Protein AF-A0A536WVL5-F1 (afdb_monomer_lite)

Secondary structure (DSSP, 8-state):
-HHHHHHHHHHHHHHHHTS---HHHHHHHS--SS-HHHHTTSPPPEEETTTTEEEEE-TTS-EEEEEE--TTT-EEEESSTTPPPSS----PPP--TTTTTSBTTTSSB---PPPPTTS-HHHHHHHHHHTT-STTS---EEEEEETTEEEEEEE-TT--TT-----

Foldseek 3Di:
DQVQQLQLQQQLLQCCVQQVDDSVCCLCPNDCRPHNVCSVQKARWDQDPVLSKIWIAGPVGQIWMWHQLDNVVGIDTDNDRPPDDPDHRDDDDDPLVPACPPEPPSHDDADPDDDDPVDDPVVVVVVQVVCCPPVPNPDQKDWDDDPRHTPDIDGDVSHDPPRDDRD

Sequence (167 aa):
MSHHAAALARVVCAAVFISGLDADFVVANAGAIPPFDVRKDLGRPVVHAAKKTVDVATPKGVVRSAQFVGARQGCVVAAESGAPLHFAPKEPTTSLTTTASSPWPAGEVLPQESLPAQIDAAKLKQAVDTAFEPAGAMTSAFVVTWRGKIIAERYAPGITPQTPLES

Radius of gyration: 19.62 Å; chains: 1; bounding box: 44×34×51 Å

pLDDT: mean 88.44, std 9.18, range [53.84, 97.69]

Structure (mmCIF, N/CA/C/O backbone):
data_AF-A0A536WVL5-F1
#
_entry.id   AF-A0A536WVL5-F1
#
loop_
_atom_site.group_PDB
_atom_site.id
_atom_site.type_symbol
_atom_site.label_atom_id
_atom_site.label_alt_id
_atom_site.label_comp_id
_atom_site.label_asym_id
_atom_site.label_entity_id
_atom_site.label_seq_id
_atom_site.pdbx_PDB_ins_code
_atom_site.Cartn_x
_atom_site.Cartn_y
_atom_site.Cartn_z
_atom_site.occupancy
_atom_site.B_iso_or_equiv
_atom_site.auth_seq_id
_atom_site.auth_comp_id
_atom_site.auth_asym_id
_atom_site.auth_atom_id
_atom_site.pdbx_PDB_model_num
ATOM 1 N N . MET A 1 1 ? -8.924 -11.116 19.237 1.00 86.12 1 MET A N 1
ATOM 2 C CA . MET A 1 1 ? -9.842 -10.175 18.545 1.00 86.12 1 MET A CA 1
ATOM 3 C C . MET A 1 1 ? -9.467 -8.711 18.715 1.00 86.12 1 MET A C 1
ATOM 5 O O . MET A 1 1 ? -9.167 -8.089 17.713 1.00 86.12 1 MET A O 1
ATOM 9 N N . SER A 1 2 ? -9.419 -8.147 19.929 1.00 90.69 2 SER A N 1
ATOM 10 C CA . SER A 1 2 ? -9.073 -6.721 20.110 1.00 90.69 2 SER A CA 1
ATOM 11 C C . SER A 1 2 ? -7.728 -6.322 19.478 1.00 90.69 2 SER A C 1
ATOM 13 O O . SER A 1 2 ? -7.654 -5.327 18.773 1.00 90.69 2 SER A O 1
ATOM 15 N N . HIS A 1 3 ? -6.665 -7.101 19.687 1.00 92.00 3 HIS A N 1
ATOM 16 C CA . HIS A 1 3 ? -5.361 -6.823 19.069 1.00 92.00 3 HIS A CA 1
ATOM 17 C C . HIS A 1 3 ? -5.376 -6.997 17.538 1.00 92.00 3 HIS A C 1
ATOM 19 O O . HIS A 1 3 ? -4.683 -6.267 16.845 1.00 92.00 3 HIS A O 1
ATOM 25 N N . HIS A 1 4 ? -6.198 -7.907 16.998 1.00 94.69 4 HIS A N 1
ATOM 26 C CA . HIS A 1 4 ? -6.367 -8.062 15.549 1.00 94.69 4 HIS A CA 1
ATOM 27 C C . HIS A 1 4 ? -7.104 -6.870 14.933 1.00 94.69 4 HIS A C 1
ATOM 29 O O . HIS A 1 4 ? -6.692 -6.398 13.882 1.00 94.69 4 HIS A O 1
ATOM 35 N N . ALA A 1 5 ? -8.128 -6.338 15.610 1.00 95.31 5 ALA A N 1
ATOM 36 C CA . ALA A 1 5 ? -8.795 -5.104 15.196 1.00 95.31 5 ALA A CA 1
ATOM 37 C C . ALA A 1 5 ? -7.820 -3.918 15.179 1.00 95.31 5 ALA A C 1
ATOM 39 O O . ALA A 1 5 ? -7.756 -3.192 14.195 1.00 95.31 5 ALA A O 1
ATOM 40 N N . ALA A 1 6 ? -7.004 -3.770 16.228 1.00 94.75 6 ALA A N 1
ATOM 41 C CA . ALA A 1 6 ? -5.972 -2.736 16.287 1.00 94.75 6 ALA A CA 1
ATOM 42 C C . ALA A 1 6 ? -4.927 -2.882 15.168 1.00 94.75 6 ALA A C 1
ATOM 44 O O . ALA A 1 6 ? -4.563 -1.896 14.529 1.00 94.75 6 ALA A O 1
ATOM 45 N N . ALA A 1 7 ? -4.472 -4.109 14.901 1.00 94.38 7 ALA A N 1
ATOM 46 C CA . ALA A 1 7 ? -3.526 -4.370 13.824 1.00 94.38 7 ALA A CA 1
ATOM 47 C C . ALA A 1 7 ? -4.125 -4.058 12.445 1.00 94.38 7 ALA A C 1
ATOM 49 O O . ALA A 1 7 ? -3.485 -3.371 11.653 1.00 94.38 7 ALA A O 1
ATOM 50 N N . LEU A 1 8 ? -5.370 -4.481 12.190 1.00 95.75 8 LEU A N 1
ATOM 51 C CA . LEU A 1 8 ? -6.047 -4.218 10.920 1.00 95.75 8 LEU A CA 1
ATOM 52 C C . LEU A 1 8 ? -6.273 -2.717 10.718 1.00 95.75 8 LEU A C 1
ATOM 54 O O . LEU A 1 8 ? -5.988 -2.202 9.641 1.00 95.75 8 LEU A O 1
ATOM 58 N N . ALA A 1 9 ? -6.715 -2.004 11.760 1.00 96.12 9 ALA A N 1
ATOM 59 C CA . ALA A 1 9 ? -6.874 -0.552 11.724 1.00 96.12 9 ALA A CA 1
ATOM 60 C C . ALA A 1 9 ? -5.560 0.137 11.339 1.00 96.12 9 ALA A C 1
ATOM 62 O O . ALA A 1 9 ? -5.545 1.029 10.494 1.00 96.12 9 ALA A O 1
ATOM 63 N N . ARG A 1 10 ? -4.438 -0.311 11.915 1.00 95.00 10 ARG A N 1
ATOM 64 C CA . ARG A 1 10 ? -3.116 0.250 11.634 1.00 95.00 10 ARG A CA 1
ATOM 65 C C . ARG A 1 10 ? -2.644 -0.044 10.212 1.00 95.00 10 ARG A C 1
ATOM 67 O O . ARG A 1 10 ? -2.138 0.874 9.573 1.00 95.00 10 ARG A O 1
ATOM 74 N N . VAL A 1 11 ? -2.808 -1.275 9.720 1.00 95.06 11 VAL A N 1
ATOM 75 C CA . VAL A 1 11 ? -2.443 -1.650 8.339 1.00 95.06 11 VAL A CA 1
ATOM 76 C C . VAL A 1 11 ? -3.244 -0.833 7.330 1.00 95.06 11 VAL A C 1
ATOM 78 O O . VAL A 1 11 ? -2.661 -0.210 6.450 1.00 95.06 11 VAL A O 1
ATOM 81 N N . VAL A 1 12 ? -4.562 -0.746 7.510 1.00 95.94 12 VAL A N 1
ATOM 82 C CA . VAL A 1 12 ? -5.431 0.033 6.618 1.00 95.94 12 VAL A CA 1
ATOM 83 C C . VAL A 1 12 ? -5.113 1.524 6.696 1.00 95.94 12 VAL A C 1
ATOM 85 O O . VAL A 1 12 ? -5.040 2.184 5.667 1.00 95.94 12 VAL A O 1
ATOM 88 N N . CYS A 1 13 ? -4.852 2.061 7.890 1.00 96.19 13 CYS A N 1
ATOM 89 C CA . CYS A 1 13 ? -4.425 3.450 8.049 1.00 96.19 13 CYS A CA 1
ATOM 90 C C . CYS A 1 13 ? -3.145 3.745 7.259 1.00 96.19 13 CYS A C 1
ATOM 92 O O . CYS A 1 13 ? -3.098 4.733 6.527 1.00 96.19 13 CYS A O 1
ATOM 94 N N . ALA A 1 14 ? -2.120 2.897 7.393 1.00 94.69 14 ALA A N 1
ATOM 95 C CA . ALA A 1 14 ? -0.850 3.085 6.703 1.00 94.69 14 ALA A CA 1
ATOM 96 C C . ALA A 1 14 ? -1.043 3.017 5.183 1.00 94.69 14 ALA A C 1
ATOM 98 O O . ALA A 1 14 ? -0.657 3.941 4.473 1.00 94.69 14 ALA A O 1
ATOM 99 N N . ALA A 1 15 ? -1.732 1.988 4.699 1.00 93.81 15 ALA A N 1
ATOM 100 C CA . ALA A 1 15 ? -1.971 1.803 3.277 1.00 93.81 15 ALA A CA 1
ATOM 101 C C . ALA A 1 15 ? -2.760 2.961 2.643 1.00 93.81 15 ALA A C 1
ATOM 103 O O . ALA A 1 15 ? -2.415 3.436 1.565 1.00 93.81 15 ALA A O 1
ATOM 104 N N . VAL A 1 16 ? -3.792 3.462 3.327 1.00 95.06 16 VAL A N 1
ATOM 105 C CA . VAL A 1 16 ? -4.631 4.550 2.809 1.00 95.06 16 VAL A CA 1
ATOM 106 C C . VAL A 1 16 ? -3.904 5.893 2.869 1.00 95.06 16 VAL A C 1
ATOM 108 O O . VAL A 1 16 ? -3.879 6.627 1.885 1.00 95.06 16 VAL A O 1
ATOM 111 N N . PHE A 1 17 ? -3.320 6.249 4.018 1.00 94.69 17 PHE A N 1
ATOM 112 C CA . PHE A 1 17 ? -2.804 7.605 4.235 1.00 94.69 17 PHE A CA 1
ATOM 113 C C . PHE A 1 17 ? -1.331 7.794 3.856 1.00 94.69 17 PHE A C 1
ATOM 115 O O . PHE A 1 17 ? -0.912 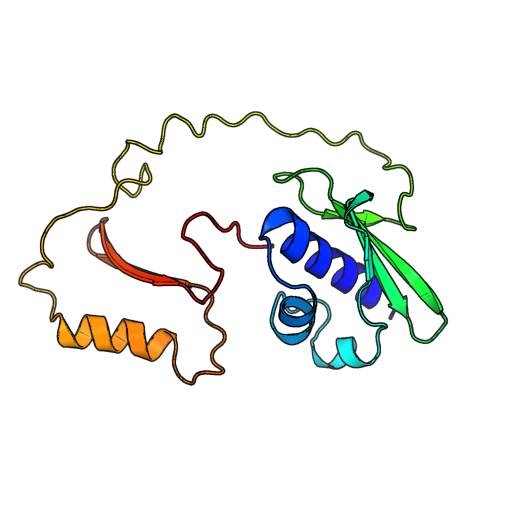8.937 3.676 1.00 94.69 17 PHE A O 1
ATOM 122 N N . ILE A 1 18 ? -0.550 6.715 3.745 1.00 92.31 18 ILE A N 1
ATOM 123 C CA . ILE A 1 18 ? 0.849 6.759 3.290 1.00 92.31 18 ILE A CA 1
ATOM 124 C C . ILE A 1 18 ? 0.925 6.342 1.820 1.00 92.31 18 ILE A C 1
ATOM 126 O O . ILE A 1 18 ? 1.485 7.072 1.006 1.00 92.31 18 ILE A O 1
ATOM 130 N N . SER A 1 19 ? 0.351 5.186 1.487 1.00 91.44 19 SER A N 1
ATOM 131 C CA . SER A 1 19 ? 0.510 4.557 0.169 1.00 91.44 19 SER A CA 1
ATOM 132 C C . SER A 1 19 ? -0.586 4.936 -0.829 1.00 91.44 19 SER A C 1
ATOM 134 O O . SER A 1 19 ? -0.440 4.678 -2.020 1.00 91.44 19 SER A O 1
ATOM 136 N N . GLY A 1 20 ? -1.672 5.570 -0.374 1.00 91.94 20 GLY A N 1
ATOM 137 C CA . GLY A 1 20 ? -2.790 5.976 -1.231 1.00 91.94 20 GLY A CA 1
ATOM 138 C C . GLY A 1 20 ? -3.628 4.807 -1.759 1.00 91.94 20 GLY A C 1
ATOM 139 O O . GLY A 1 20 ? -4.321 4.963 -2.762 1.00 91.94 20 GLY A O 1
ATOM 140 N N . LEU A 1 21 ? -3.553 3.639 -1.115 1.00 91.69 21 LEU A N 1
ATOM 141 C CA . LEU A 1 21 ? -4.267 2.435 -1.530 1.00 91.69 21 LEU A CA 1
ATOM 142 C C . LEU A 1 21 ? -5.725 2.448 -1.068 1.00 91.69 21 LEU A C 1
ATOM 144 O O . LEU A 1 21 ? -6.080 3.051 -0.054 1.00 91.69 21 LEU A O 1
ATOM 148 N N . ASP A 1 22 ? -6.567 1.720 -1.798 1.00 91.75 22 ASP A N 1
ATOM 149 C CA . ASP A 1 22 ? -7.955 1.494 -1.413 1.00 91.75 22 ASP A CA 1
ATOM 150 C C . ASP A 1 22 ? -8.061 0.587 -0.172 1.00 91.75 22 ASP A C 1
ATOM 152 O O . ASP A 1 22 ? -7.358 -0.417 -0.041 1.00 91.75 22 ASP A O 1
ATOM 156 N N . ALA A 1 23 ? -8.970 0.925 0.743 1.00 94.12 23 ALA A N 1
ATOM 157 C CA . ALA A 1 23 ? -9.111 0.212 2.008 1.00 94.12 23 ALA A CA 1
ATOM 158 C C . ALA A 1 23 ? -9.604 -1.234 1.827 1.00 94.12 23 ALA A C 1
ATOM 160 O O . ALA A 1 23 ? -9.122 -2.126 2.527 1.00 94.12 23 ALA A O 1
ATOM 161 N N . ASP A 1 24 ? -10.526 -1.491 0.894 1.00 92.19 24 ASP A N 1
ATOM 162 C CA . ASP A 1 24 ? -11.040 -2.844 0.654 1.00 92.19 24 ASP A CA 1
ATOM 163 C C . ASP A 1 24 ? -9.977 -3.717 -0.011 1.00 92.19 24 ASP A C 1
ATOM 165 O O . ASP A 1 24 ? -9.791 -4.873 0.381 1.00 92.19 24 ASP A O 1
ATOM 169 N N . PHE A 1 25 ? -9.227 -3.145 -0.958 1.00 88.75 25 PHE A N 1
ATOM 170 C CA . PHE A 1 25 ? -8.062 -3.801 -1.544 1.00 88.75 25 PHE A CA 1
ATOM 171 C C . PHE A 1 25 ? -7.065 -4.231 -0.461 1.00 88.75 25 PHE A C 1
ATOM 173 O O . PHE A 1 25 ? -6.602 -5.372 -0.460 1.00 88.75 25 PHE A O 1
ATOM 180 N N . VAL A 1 26 ? -6.774 -3.351 0.496 1.00 90.69 26 VAL A N 1
ATOM 181 C CA . VAL A 1 26 ? -5.825 -3.624 1.582 1.00 90.69 26 VAL A CA 1
ATOM 182 C C . VAL A 1 26 ? -6.334 -4.720 2.510 1.00 90.69 26 VAL A C 1
ATOM 184 O O . VAL A 1 26 ? -5.590 -5.637 2.853 1.00 90.69 26 VAL A O 1
ATOM 187 N N . VAL A 1 27 ? -7.615 -4.679 2.882 1.00 93.00 27 VAL A N 1
ATOM 188 C CA . VAL A 1 27 ? -8.231 -5.713 3.725 1.00 93.00 27 VAL A CA 1
ATOM 189 C C . VAL A 1 27 ? -8.152 -7.087 3.068 1.00 93.00 27 VAL A C 1
ATOM 191 O O . VAL A 1 27 ? -7.865 -8.062 3.763 1.00 93.00 27 VAL A O 1
ATOM 194 N N . ALA A 1 28 ? -8.368 -7.172 1.759 1.00 89.56 28 ALA A N 1
ATOM 195 C CA . ALA A 1 28 ? -8.340 -8.439 1.043 1.00 89.56 28 ALA A CA 1
ATOM 196 C C . ALA A 1 28 ? -6.916 -8.950 0.774 1.00 89.56 28 ALA A C 1
ATOM 198 O O . ALA A 1 28 ? -6.711 -10.161 0.784 1.00 89.56 28 ALA A O 1
ATOM 199 N N . ASN A 1 29 ? -5.943 -8.054 0.557 1.00 85.19 29 ASN A N 1
ATOM 200 C CA . ASN A 1 29 ? -4.704 -8.437 -0.133 1.00 85.19 29 ASN A CA 1
ATOM 201 C C . ASN A 1 29 ? -3.407 -7.982 0.538 1.00 85.19 29 ASN A C 1
ATOM 203 O O . ASN A 1 29 ? -2.366 -8.590 0.299 1.00 85.19 29 ASN A O 1
ATOM 207 N N . ALA A 1 30 ? -3.436 -6.933 1.362 1.00 81.31 30 ALA A N 1
ATOM 208 C CA . ALA A 1 30 ? -2.216 -6.277 1.823 1.00 81.31 30 ALA A CA 1
ATOM 209 C C . ALA A 1 30 ? -1.956 -6.474 3.324 1.00 81.31 30 ALA A C 1
ATOM 211 O O . ALA A 1 30 ? -2.884 -6.650 4.124 1.00 81.31 30 ALA A O 1
ATOM 212 N N . GLY A 1 31 ? -0.657 -6.481 3.659 1.00 75.25 31 GLY A N 1
ATOM 213 C CA . GLY A 1 31 ? -0.059 -6.627 4.990 1.00 75.25 31 GLY A CA 1
ATOM 214 C C . GLY A 1 31 ? -0.684 -7.729 5.835 1.00 75.25 31 GLY A C 1
ATOM 215 O O . GLY A 1 31 ? -1.679 -7.456 6.477 1.00 75.25 31 GLY A O 1
ATOM 216 N N . ALA A 1 32 ? -0.112 -8.939 5.902 1.00 78.69 32 ALA A N 1
ATOM 217 C CA . ALA A 1 32 ? -0.693 -10.156 6.513 1.00 78.69 32 ALA A CA 1
ATOM 218 C C . ALA A 1 32 ? -0.946 -10.129 8.050 1.00 78.69 32 ALA A C 1
ATOM 220 O O . ALA A 1 32 ? -0.953 -11.169 8.710 1.00 78.69 32 ALA A O 1
ATOM 221 N N . ILE A 1 33 ? -1.160 -8.950 8.640 1.00 83.25 33 ILE A N 1
ATOM 222 C CA . ILE A 1 33 ? -1.428 -8.724 10.058 1.00 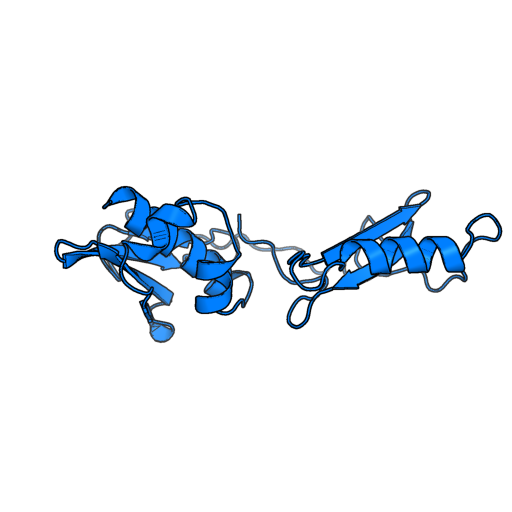83.25 33 ILE A CA 1
ATOM 223 C C . ILE A 1 33 ? -2.715 -7.880 10.204 1.00 83.25 33 ILE A C 1
ATOM 225 O O . ILE A 1 33 ? -2.742 -6.724 9.798 1.00 83.25 33 ILE A O 1
ATOM 229 N N . PRO A 1 34 ? -3.786 -8.406 10.820 1.00 90.44 34 PRO A N 1
ATOM 230 C CA . PRO A 1 34 ? -3.933 -9.787 11.253 1.00 90.44 34 PRO A CA 1
ATOM 231 C C . PRO A 1 34 ? -4.004 -10.750 10.049 1.00 90.44 34 PRO A C 1
ATOM 233 O O . PRO A 1 34 ? -4.255 -10.299 8.921 1.00 90.44 34 PRO A O 1
ATOM 236 N N . PRO A 1 35 ? -3.816 -12.062 10.292 1.00 92.38 35 PRO A N 1
ATOM 237 C CA . PRO A 1 35 ? -4.021 -13.099 9.285 1.00 92.38 35 PRO A CA 1
ATOM 238 C C . PRO A 1 35 ? -5.358 -12.939 8.549 1.00 92.38 35 PRO A C 1
ATOM 240 O O . PRO A 1 35 ? -6.356 -12.519 9.143 1.00 92.38 35 PRO A O 1
ATOM 243 N N . PHE A 1 36 ? -5.376 -13.228 7.246 1.00 90.56 36 PHE A N 1
ATOM 244 C CA . PHE A 1 36 ? -6.539 -12.977 6.384 1.00 90.56 36 PHE A CA 1
ATOM 245 C C . PHE A 1 36 ? -7.795 -13.738 6.830 1.00 90.56 36 PHE A C 1
ATOM 247 O O . PHE A 1 36 ? -8.895 -13.188 6.799 1.00 90.56 36 PHE A O 1
ATOM 254 N N . ASP A 1 37 ? -7.630 -14.964 7.319 1.00 91.75 37 ASP A N 1
ATOM 255 C CA . ASP A 1 37 ? -8.700 -15.807 7.857 1.00 91.75 37 ASP A CA 1
ATOM 256 C C . ASP A 1 37 ? -9.367 -15.207 9.103 1.00 91.75 37 ASP A C 1
ATOM 258 O O . ASP A 1 37 ? -10.548 -15.445 9.336 1.00 91.75 37 ASP A O 1
ATOM 262 N N . VAL A 1 38 ? -8.655 -14.373 9.862 1.00 92.75 38 VAL A N 1
ATOM 263 C CA . VAL A 1 38 ? -9.197 -13.670 11.034 1.00 92.75 38 VAL A CA 1
ATOM 264 C C . VAL A 1 38 ? -9.951 -12.392 10.645 1.00 92.75 38 VAL A C 1
ATOM 266 O O . VAL A 1 38 ? -10.842 -11.956 11.376 1.00 92.75 38 VAL A O 1
ATOM 269 N N . ARG A 1 39 ? -9.636 -11.769 9.500 1.00 93.00 39 ARG A N 1
ATOM 270 C CA . ARG A 1 39 ? -10.238 -10.479 9.095 1.00 93.00 39 ARG A CA 1
ATOM 271 C C . ARG A 1 39 ? -11.741 -10.563 8.883 1.00 93.00 39 ARG A C 1
ATOM 273 O O . ARG A 1 39 ? -12.439 -9.610 9.207 1.00 93.00 39 ARG A O 1
ATOM 280 N N . LYS A 1 40 ? -12.236 -11.703 8.392 1.00 91.88 40 LYS A N 1
ATOM 281 C CA . LYS A 1 40 ? -13.674 -11.946 8.179 1.00 91.88 40 LYS A CA 1
ATOM 282 C C . LYS A 1 40 ? -14.496 -11.852 9.471 1.00 91.88 40 LYS A C 1
ATOM 284 O O . LYS A 1 40 ? -15.691 -11.592 9.417 1.00 91.88 40 LYS A O 1
ATOM 289 N N . ASP A 1 41 ? -13.850 -12.068 10.619 1.00 94.44 41 ASP A N 1
ATOM 290 C CA . ASP A 1 41 ? -14.474 -12.011 11.941 1.00 94.44 41 ASP A CA 1
ATOM 291 C C . ASP A 1 41 ? -14.351 -10.610 12.570 1.00 94.44 41 ASP A C 1
ATOM 293 O O . ASP A 1 41 ? -14.679 -10.419 13.739 1.00 94.44 41 ASP A O 1
ATOM 297 N N . LEU A 1 42 ? -13.837 -9.620 11.839 1.00 95.62 42 LEU A N 1
ATOM 298 C CA . LEU A 1 42 ? -13.758 -8.224 12.261 1.00 95.62 42 LEU A CA 1
ATOM 299 C C . LEU A 1 42 ? -14.754 -7.376 11.470 1.00 95.62 42 LEU A C 1
ATOM 301 O O . LEU A 1 42 ? -15.181 -7.728 10.373 1.00 95.62 42 LEU A O 1
ATOM 305 N N . GLY A 1 43 ? -15.123 -6.228 12.034 1.00 95.81 43 GLY A N 1
ATOM 306 C CA . GLY A 1 43 ? -15.898 -5.231 11.313 1.00 95.81 43 GLY A CA 1
ATOM 307 C C . GLY A 1 43 ? -15.108 -4.677 10.129 1.00 95.81 43 GLY A C 1
ATOM 308 O O . GLY A 1 43 ? -13.884 -4.538 10.195 1.00 95.81 43 GLY A O 1
ATOM 309 N N . ARG A 1 44 ? -15.823 -4.315 9.062 1.00 96.19 44 ARG A N 1
ATOM 310 C CA . ARG A 1 44 ? -15.242 -3.590 7.929 1.00 96.19 44 ARG A CA 1
ATOM 311 C C . ARG A 1 44 ? -14.575 -2.300 8.438 1.00 96.19 44 ARG A C 1
ATOM 313 O O . ARG A 1 44 ? -15.230 -1.561 9.177 1.00 96.19 44 ARG A O 1
ATOM 320 N N . PRO A 1 45 ? -13.313 -2.020 8.068 1.00 96.69 45 PRO A N 1
ATOM 321 C CA . PRO A 1 45 ? -12.645 -0.796 8.484 1.00 96.69 45 PRO A CA 1
ATOM 322 C C . PRO A 1 45 ? -13.403 0.456 8.041 1.00 96.69 45 PRO A C 1
ATOM 324 O O . PRO A 1 45 ? -13.866 0.548 6.903 1.00 96.69 45 PRO A O 1
ATOM 327 N N . VAL A 1 46 ? -13.499 1.432 8.938 1.00 97.56 46 VAL A N 1
ATOM 328 C CA . VAL A 1 46 ? -14.113 2.736 8.679 1.00 97.56 46 VAL A CA 1
ATOM 329 C C . VAL A 1 46 ? -13.008 3.777 8.598 1.00 97.56 46 VAL A C 1
ATOM 331 O O . VAL A 1 46 ? -12.329 4.050 9.585 1.00 97.56 46 VAL A O 1
ATOM 334 N N . VAL A 1 47 ? -12.813 4.353 7.413 1.00 97.69 47 VAL A N 1
ATOM 335 C CA . VAL A 1 47 ? -11.790 5.376 7.168 1.00 97.69 47 VAL A CA 1
ATOM 336 C C . VAL A 1 47 ? -12.379 6.765 7.404 1.00 97.69 47 VAL A C 1
ATOM 338 O O . VAL A 1 47 ? -13.291 7.203 6.704 1.00 97.69 47 VAL A O 1
ATOM 341 N N . HIS A 1 48 ? -11.817 7.501 8.357 1.00 96.50 48 HIS A N 1
ATOM 342 C CA . HIS A 1 48 ? -12.191 8.878 8.658 1.00 96.50 48 HIS A CA 1
ATOM 343 C C . HIS A 1 48 ? -11.182 9.851 8.045 1.00 96.50 48 HIS A C 1
ATOM 345 O O . HIS A 1 48 ? -10.277 10.332 8.726 1.00 96.50 48 HIS A O 1
ATOM 351 N N . ALA A 1 49 ? -11.352 10.183 6.762 1.00 94.56 49 ALA A N 1
ATOM 352 C CA . ALA A 1 49 ? -10.401 11.014 6.014 1.00 94.56 49 ALA A CA 1
ATOM 353 C C . ALA A 1 49 ? -10.089 12.365 6.690 1.00 94.56 49 ALA A C 1
ATOM 355 O O . ALA A 1 49 ? -8.926 12.743 6.804 1.00 94.56 49 ALA A O 1
ATOM 356 N N . ALA A 1 50 ? -11.107 13.061 7.212 1.00 93.44 50 ALA A N 1
ATOM 357 C CA . ALA A 1 50 ? -10.929 14.357 7.875 1.00 93.44 50 ALA A CA 1
ATOM 358 C C . ALA A 1 50 ? -10.107 14.270 9.175 1.00 93.44 50 ALA A C 1
ATOM 360 O O . ALA A 1 50 ? -9.329 15.170 9.478 1.00 93.44 50 ALA A O 1
ATOM 361 N N . LYS A 1 51 ? -10.264 13.180 9.937 1.00 92.06 51 LYS A N 1
ATOM 362 C CA . LYS A 1 51 ? -9.528 12.939 11.193 1.00 92.06 51 LYS A CA 1
ATOM 363 C C . LYS A 1 51 ? -8.208 12.198 10.967 1.00 92.06 51 LYS A C 1
ATOM 365 O O . LYS A 1 51 ? -7.409 12.083 11.890 1.00 92.06 51 LYS A O 1
ATOM 370 N N . LYS A 1 52 ? -8.006 11.683 9.752 1.00 94.69 52 LYS A N 1
ATOM 371 C CA . LYS A 1 52 ? -6.949 10.744 9.374 1.00 94.69 52 LYS A CA 1
ATOM 372 C C . LYS A 1 52 ? -6.843 9.557 10.340 1.00 94.69 52 LYS A C 1
ATOM 374 O O . LYS A 1 52 ? -5.758 9.203 10.801 1.00 94.69 52 LYS A O 1
ATOM 379 N N . THR A 1 53 ? -7.991 8.964 10.666 1.00 96.56 53 THR A N 1
ATOM 380 C CA . THR A 1 53 ? -8.089 7.765 11.510 1.00 96.56 53 THR A CA 1
ATOM 381 C C . THR A 1 53 ? -8.768 6.616 10.775 1.00 96.56 53 THR A C 1
ATOM 383 O O . THR A 1 53 ? -9.488 6.828 9.797 1.00 96.56 53 THR A O 1
ATOM 386 N N . VAL A 1 54 ? -8.530 5.393 11.242 1.00 97.50 54 VAL A N 1
ATOM 387 C CA . VAL A 1 54 ? -9.237 4.187 10.799 1.00 97.50 54 VAL A CA 1
ATOM 388 C C . VAL A 1 54 ? -9.730 3.424 12.011 1.00 97.50 54 VAL A C 1
ATOM 390 O O . VAL A 1 54 ? -8.937 3.152 12.910 1.00 97.50 54 VAL A O 1
ATOM 393 N N . ASP A 1 55 ? -10.998 3.031 11.986 1.00 97.62 55 ASP A N 1
ATOM 394 C CA . ASP A 1 55 ? -11.649 2.272 13.048 1.00 97.62 55 ASP A CA 1
ATOM 395 C C . ASP A 1 55 ? -12.004 0.860 12.588 1.00 97.62 55 ASP A C 1
ATOM 397 O O . ASP A 1 55 ? -12.484 0.651 11.476 1.00 97.62 55 ASP A O 1
ATOM 401 N N . VAL A 1 56 ? -11.797 -0.121 13.464 1.00 97.19 56 VAL A N 1
ATOM 402 C CA . VAL A 1 56 ? -12.169 -1.521 13.244 1.00 97.19 56 VAL A CA 1
ATOM 403 C C . VAL A 1 56 ? -12.876 -2.050 14.485 1.00 97.19 56 VAL A C 1
ATOM 405 O O . VAL A 1 56 ? -12.330 -2.040 15.591 1.00 97.19 56 VAL A O 1
ATOM 408 N N . ALA A 1 57 ? -14.099 -2.544 14.301 1.00 96.44 57 ALA A N 1
ATOM 409 C CA . ALA A 1 57 ? -14.882 -3.155 15.367 1.00 96.44 57 ALA A CA 1
ATOM 410 C C . ALA A 1 57 ? -14.543 -4.644 15.543 1.00 96.44 57 ALA A C 1
ATOM 412 O O . ALA A 1 57 ? -14.269 -5.371 14.590 1.00 96.44 57 ALA A O 1
ATOM 413 N N . THR A 1 58 ? -14.600 -5.124 16.780 1.00 95.19 58 THR A N 1
ATOM 414 C CA . THR A 1 58 ? -14.630 -6.559 17.100 1.00 95.19 58 THR A CA 1
ATOM 415 C C . THR A 1 58 ? -16.074 -7.083 17.087 1.00 95.19 58 THR A C 1
ATOM 417 O O . THR A 1 58 ? -16.998 -6.285 17.245 1.00 95.19 58 THR A O 1
ATOM 420 N N . PRO A 1 59 ? -16.305 -8.412 17.041 1.00 94.44 59 PRO A N 1
ATOM 421 C CA . PRO A 1 59 ? -17.654 -8.990 17.148 1.00 94.44 59 PRO A CA 1
ATOM 422 C C . PRO A 1 59 ? -18.426 -8.587 18.408 1.00 94.44 59 PRO A C 1
ATOM 424 O O . PRO A 1 59 ? -19.649 -8.614 18.429 1.00 94.44 59 PRO A O 1
ATOM 427 N N . LYS A 1 60 ? -17.707 -8.220 19.476 1.00 93.31 60 LYS A N 1
ATOM 428 C CA . LYS A 1 60 ? -18.289 -7.784 20.752 1.00 93.31 60 LYS A CA 1
ATOM 429 C C . LYS A 1 60 ? -18.551 -6.272 20.806 1.00 93.31 60 LYS A C 1
ATOM 431 O O . LYS A 1 60 ? -18.810 -5.749 21.881 1.00 93.31 60 LYS A O 1
ATOM 436 N N . GLY A 1 61 ? -18.407 -5.559 19.688 1.00 90.81 61 GLY A N 1
ATOM 437 C CA . GLY A 1 61 ? -18.648 -4.117 19.592 1.00 90.81 61 GLY A CA 1
ATOM 438 C C . GLY A 1 61 ? -17.504 -3.224 20.082 1.00 90.81 61 GLY A C 1
ATOM 439 O O . GLY A 1 61 ? -17.577 -2.013 19.915 1.00 90.81 61 GLY A O 1
ATOM 440 N N . VAL A 1 62 ? -16.419 -3.780 20.640 1.00 92.75 62 VAL A N 1
ATOM 441 C CA . VAL A 1 62 ? -15.227 -2.981 20.986 1.00 92.75 62 VAL A CA 1
ATOM 442 C C . VAL A 1 62 ? -14.582 -2.473 19.702 1.00 92.75 62 VAL A C 1
ATOM 444 O O . VAL A 1 62 ? -14.223 -3.292 18.854 1.00 92.75 62 VAL A O 1
ATOM 447 N N . VAL A 1 63 ? -14.404 -1.158 19.586 1.00 95.38 63 VAL A N 1
ATOM 448 C CA . VAL A 1 63 ? -13.727 -0.500 18.461 1.00 95.38 63 VAL A CA 1
ATOM 449 C C . VAL A 1 63 ? -12.262 -0.262 18.807 1.00 95.38 63 VAL A C 1
ATOM 451 O O . VAL A 1 63 ? -11.925 0.090 19.937 1.00 95.38 63 VAL A O 1
ATOM 454 N N . ARG A 1 64 ? -11.382 -0.490 17.834 1.00 95.75 64 ARG A N 1
ATOM 455 C CA . ARG A 1 64 ? -9.970 -0.112 17.893 1.00 95.75 64 ARG A CA 1
ATOM 456 C C . ARG A 1 64 ? -9.637 0.801 16.740 1.00 95.75 64 ARG A C 1
ATOM 458 O O . ARG A 1 64 ? -10.157 0.610 15.645 1.00 95.75 64 ARG A O 1
ATOM 465 N N . SER A 1 65 ? -8.734 1.731 17.004 1.00 96.44 65 SER A N 1
ATOM 466 C CA . SER A 1 65 ? -8.447 2.819 16.087 1.00 96.44 65 SER A CA 1
ATOM 467 C C . SER A 1 65 ? -6.964 2.887 15.766 1.00 96.44 65 SER A C 1
ATOM 469 O O . SER A 1 65 ? -6.114 2.503 16.571 1.00 96.44 65 SER A O 1
ATOM 471 N N . ALA A 1 66 ? -6.647 3.420 14.597 1.00 96.06 66 ALA A N 1
ATOM 472 C CA . ALA A 1 66 ? -5.315 3.885 14.255 1.00 96.06 66 ALA A CA 1
ATOM 473 C C . ALA A 1 66 ? -5.384 5.324 13.753 1.00 96.06 66 ALA A C 1
ATOM 475 O O . ALA A 1 66 ? -6.375 5.725 13.145 1.00 96.06 66 ALA A O 1
ATOM 476 N N . GLN A 1 67 ? -4.333 6.093 14.010 1.00 95.56 67 GLN A N 1
ATOM 477 C CA . GLN A 1 67 ? -4.220 7.492 13.624 1.00 95.56 67 GLN A CA 1
ATOM 478 C C . GLN A 1 67 ? -2.964 7.702 12.791 1.00 95.56 67 GLN A C 1
ATOM 480 O O . GLN A 1 67 ? -1.875 7.272 13.172 1.00 95.56 67 GLN A O 1
ATOM 485 N N . PHE A 1 68 ? -3.121 8.395 11.670 1.00 94.25 68 PHE A N 1
ATOM 486 C CA . PHE A 1 68 ? -2.012 8.853 10.853 1.00 94.25 68 PHE A CA 1
ATOM 487 C C . PHE A 1 68 ? -1.329 10.049 11.516 1.00 94.25 68 PHE A C 1
ATOM 489 O O . PHE A 1 68 ? -1.970 11.049 11.844 1.00 94.25 68 PHE A O 1
ATOM 496 N N . VAL A 1 69 ? -0.015 9.950 11.683 1.00 92.56 69 VAL A N 1
ATOM 497 C CA . VAL A 1 69 ? 0.817 10.924 12.404 1.00 92.56 69 VAL A CA 1
ATOM 498 C C . VAL A 1 69 ? 1.872 11.579 11.510 1.00 92.56 69 VAL A C 1
ATOM 500 O O . VAL A 1 69 ? 2.825 12.171 12.000 1.00 92.56 69 VAL A O 1
ATOM 503 N N . GLY A 1 70 ? 1.692 11.502 10.191 1.00 89.75 70 GLY A N 1
ATOM 504 C CA . GLY A 1 70 ? 2.594 12.078 9.191 1.00 89.75 70 GLY A CA 1
ATOM 505 C C . GLY A 1 70 ? 3.170 11.007 8.275 1.00 89.75 70 GLY A C 1
ATOM 506 O O . GLY A 1 70 ? 3.279 9.845 8.661 1.00 89.75 70 GLY A O 1
ATOM 507 N N . ALA A 1 71 ? 3.565 11.384 7.059 1.00 83.25 71 ALA A N 1
ATOM 508 C CA . ALA A 1 71 ? 3.909 10.409 6.019 1.00 83.25 71 ALA A CA 1
ATOM 509 C C . ALA A 1 71 ? 5.127 9.546 6.397 1.00 83.25 71 ALA A C 1
ATOM 511 O O . ALA A 1 71 ? 5.254 8.412 5.950 1.00 83.25 71 ALA A O 1
ATOM 512 N N . ARG A 1 72 ? 6.009 10.068 7.261 1.00 83.50 72 ARG A N 1
ATOM 513 C CA . ARG A 1 72 ? 7.231 9.377 7.712 1.00 83.50 72 ARG A CA 1
ATOM 514 C C . ARG A 1 72 ? 7.103 8.635 9.029 1.00 83.50 72 ARG A C 1
ATOM 516 O O . ARG A 1 72 ? 7.828 7.677 9.257 1.00 83.50 72 ARG A O 1
ATOM 523 N N . GLN A 1 73 ? 6.241 9.117 9.917 1.00 87.69 73 GLN A N 1
ATOM 524 C CA . GLN A 1 73 ? 5.977 8.445 11.191 1.00 87.69 73 GLN A CA 1
ATOM 525 C C . GLN A 1 73 ? 4.851 7.412 11.058 1.00 87.69 73 GLN A C 1
ATOM 527 O O . GLN A 1 73 ? 4.719 6.523 11.894 1.00 87.69 73 GLN A O 1
ATOM 532 N N . GLY A 1 74 ? 4.078 7.502 9.977 1.00 91.50 74 GLY A N 1
ATOM 533 C CA . GLY A 1 74 ? 3.092 6.527 9.557 1.00 91.50 74 GLY A CA 1
ATOM 534 C C . GLY A 1 74 ? 1.827 6.562 10.400 1.00 91.50 74 GLY A C 1
ATOM 535 O O . GLY A 1 74 ? 1.276 7.629 10.673 1.00 91.50 74 GLY A O 1
ATOM 536 N N . CYS A 1 75 ? 1.350 5.380 10.786 1.00 93.56 75 CYS A N 1
ATOM 537 C CA . CYS A 1 75 ? 0.151 5.216 11.598 1.00 93.56 75 CYS A CA 1
ATOM 538 C C . CYS A 1 75 ? 0.449 4.520 12.923 1.00 93.56 75 CYS A C 1
ATOM 540 O O . CYS A 1 75 ? 1.117 3.482 12.960 1.00 93.56 75 CYS A O 1
ATOM 542 N N . VAL A 1 76 ? -0.124 5.060 13.997 1.00 93.44 76 VAL A N 1
ATOM 543 C CA . VAL A 1 76 ? -0.041 4.508 15.352 1.00 93.44 76 VAL A CA 1
ATOM 544 C C . VAL A 1 76 ? -1.398 3.988 15.798 1.00 93.44 76 VAL A C 1
ATOM 546 O O . VAL A 1 76 ? -2.432 4.565 15.468 1.00 93.44 76 VAL A O 1
ATOM 549 N N . VAL A 1 77 ? -1.402 2.891 16.554 1.00 93.19 77 VAL A N 1
ATOM 550 C CA . VAL A 1 77 ? -2.621 2.406 17.210 1.00 93.19 77 VAL A CA 1
ATOM 551 C C . VAL A 1 77 ? -3.014 3.400 18.302 1.00 93.19 77 VAL A C 1
ATOM 553 O O . VAL A 1 77 ? -2.183 3.781 19.125 1.00 93.19 77 VAL A O 1
ATOM 556 N N . ALA A 1 78 ? -4.286 3.782 18.320 1.00 84.69 78 ALA A N 1
ATOM 557 C CA . ALA A 1 78 ? -4.890 4.628 19.336 1.00 84.69 78 ALA A CA 1
ATOM 558 C C . ALA A 1 78 ? -5.901 3.821 20.164 1.00 84.69 78 ALA A C 1
ATOM 560 O O . ALA A 1 78 ? -6.462 2.822 19.703 1.00 84.69 78 ALA A O 1
ATOM 561 N N . ALA A 1 79 ? -6.137 4.252 21.406 1.00 75.69 79 ALA A N 1
ATOM 562 C CA . ALA A 1 79 ? -7.138 3.623 22.267 1.00 75.69 79 ALA A CA 1
ATOM 563 C C . ALA A 1 79 ? -8.550 3.734 21.663 1.00 75.69 79 ALA A C 1
ATOM 565 O O . ALA A 1 79 ? -9.305 2.761 21.704 1.00 75.69 79 ALA A O 1
ATOM 566 N N . GLU A 1 80 ? -8.840 4.894 21.069 1.00 79.00 80 GLU A N 1
ATOM 567 C CA . GLU A 1 80 ? -10.086 5.285 20.407 1.00 79.00 80 GLU A CA 1
ATOM 568 C C . GLU A 1 80 ? -9.801 6.328 19.309 1.00 79.00 80 GLU A C 1
ATOM 570 O O . GLU A 1 80 ? -8.715 6.919 19.258 1.00 79.00 80 GLU A O 1
ATOM 575 N N . SER A 1 81 ? -10.763 6.562 18.412 1.00 79.44 81 SER A N 1
ATOM 576 C CA . SER A 1 81 ? -10.582 7.476 17.281 1.00 79.44 81 SER A CA 1
ATOM 577 C C . SER A 1 81 ? -10.413 8.916 17.751 1.00 79.44 81 SER A C 1
ATOM 579 O O . SER A 1 81 ? -11.358 9.539 18.233 1.00 79.44 81 SER A O 1
ATOM 581 N N . GLY A 1 82 ? -9.241 9.491 17.482 1.00 72.06 82 GLY A N 1
ATOM 582 C CA . GLY A 1 82 ? -8.928 10.870 17.853 1.00 72.06 82 GLY A CA 1
ATOM 583 C C . GLY A 1 82 ? -8.512 11.031 19.314 1.00 72.06 82 GLY A C 1
ATOM 584 O O . GLY A 1 82 ? -8.457 12.164 19.791 1.00 72.06 82 GLY A O 1
ATOM 585 N N . ALA A 1 83 ? -8.205 9.927 20.007 1.00 84.06 83 ALA A N 1
ATOM 586 C CA . ALA A 1 83 ? -7.549 9.979 21.306 1.00 84.06 83 ALA A CA 1
ATOM 587 C C . ALA A 1 83 ? -6.276 10.842 21.228 1.00 84.06 83 ALA A C 1
ATOM 589 O O . ALA A 1 83 ? -5.535 10.749 20.243 1.00 84.06 83 ALA A O 1
ATOM 590 N N . PRO A 1 84 ? -5.981 11.658 22.253 1.00 86.00 84 PRO A N 1
ATOM 591 C CA . PRO A 1 84 ? -4.736 12.404 22.288 1.00 86.00 84 PRO A CA 1
ATOM 592 C C . PRO A 1 84 ? -3.545 11.442 22.294 1.00 86.00 84 PRO A C 1
ATOM 594 O O . PRO A 1 84 ? -3.520 10.446 23.019 1.00 86.00 84 PRO A O 1
ATOM 597 N N . LEU A 1 85 ? -2.532 11.764 21.494 1.00 86.88 85 LEU A N 1
ATOM 598 C CA . LEU A 1 85 ? -1.278 11.026 21.486 1.00 86.88 85 LEU A CA 1
ATOM 599 C C . LEU A 1 85 ? -0.438 11.429 22.698 1.00 86.88 85 LEU A C 1
ATOM 601 O O . LEU A 1 85 ? -0.318 12.606 23.029 1.00 86.88 85 LEU A O 1
ATOM 605 N N . HIS A 1 86 ? 0.218 10.453 23.321 1.00 88.94 86 HIS A N 1
ATOM 606 C CA . HIS A 1 86 ? 1.167 10.693 24.417 1.00 88.94 86 HIS A CA 1
ATOM 607 C C . HIS A 1 86 ? 2.553 11.150 23.928 1.00 88.94 86 HIS A C 1
ATOM 609 O O . HIS A 1 86 ? 3.520 11.166 24.684 1.00 88.94 86 HIS A O 1
ATOM 615 N N . PHE A 1 87 ? 2.655 11.512 22.651 1.00 88.88 87 PHE A N 1
ATOM 616 C CA . PHE A 1 87 ? 3.829 12.096 22.027 1.00 88.88 87 PHE A CA 1
ATOM 617 C C . PHE A 1 87 ? 3.374 13.136 21.002 1.00 88.88 87 PHE A C 1
ATOM 619 O O . PHE A 1 87 ? 2.276 13.042 20.456 1.00 88.88 87 PHE A O 1
ATOM 626 N N . ALA A 1 88 ? 4.229 14.114 20.719 1.00 88.81 88 ALA A N 1
ATOM 627 C CA . ALA A 1 88 ? 4.009 15.047 19.623 1.00 88.81 88 ALA A CA 1
ATOM 628 C C . ALA A 1 88 ? 4.589 14.448 18.332 1.00 88.81 88 ALA A C 1
ATOM 630 O O . ALA A 1 88 ? 5.802 14.197 18.292 1.00 88.81 88 ALA A O 1
ATOM 631 N N . PRO A 1 89 ? 3.774 14.214 17.286 1.00 87.94 89 PRO A N 1
ATOM 632 C CA . PRO A 1 89 ? 4.294 13.846 15.981 1.00 87.94 89 PRO A CA 1
ATOM 633 C C . PRO A 1 89 ? 5.300 14.884 15.480 1.00 87.94 89 PRO A C 1
ATOM 635 O O . PRO A 1 89 ? 5.100 16.091 15.613 1.00 87.94 89 PRO A O 1
ATOM 638 N N . LYS A 1 90 ? 6.402 14.401 14.920 1.00 86.06 90 LYS A N 1
ATOM 639 C CA . LYS A 1 90 ? 7.443 15.199 14.286 1.00 86.06 90 LYS A CA 1
ATOM 640 C C . LYS A 1 90 ? 7.644 14.657 12.889 1.00 86.06 90 LYS A C 1
ATOM 642 O O . LYS A 1 90 ? 8.117 13.536 12.719 1.00 86.06 90 LYS A O 1
ATOM 647 N N . GLU A 1 91 ? 7.334 15.471 11.896 1.00 79.31 91 GLU A N 1
ATOM 648 C CA . GLU A 1 91 ? 7.663 15.144 10.521 1.00 79.31 91 GLU A CA 1
ATOM 649 C C . GLU A 1 91 ? 9.130 15.523 10.285 1.00 79.31 91 GLU A C 1
ATOM 651 O O . GLU A 1 91 ? 9.481 16.701 10.399 1.00 79.31 91 GLU A O 1
ATOM 656 N N . PRO A 1 92 ? 10.029 14.555 10.030 1.00 73.38 92 PRO A N 1
ATOM 657 C CA . 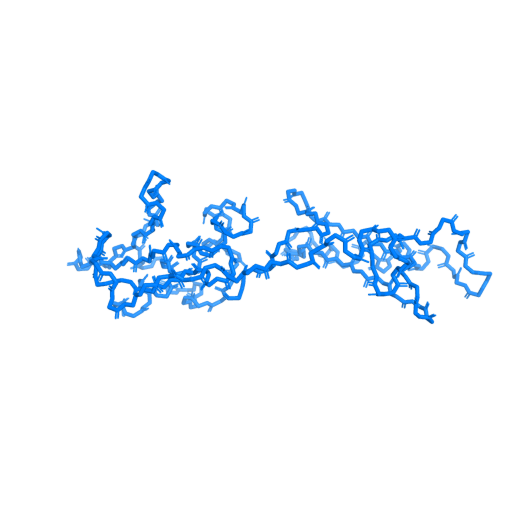PRO A 1 92 ? 11.409 14.888 9.721 1.00 73.38 92 PRO A CA 1
ATOM 658 C C . PRO A 1 92 ? 11.431 15.750 8.455 1.00 73.38 92 PRO A C 1
ATOM 660 O O . PRO A 1 92 ? 10.687 15.488 7.508 1.00 73.38 92 PRO A O 1
ATOM 663 N N . THR A 1 93 ? 12.299 16.752 8.379 1.00 66.69 93 THR A N 1
ATOM 664 C CA . THR A 1 93 ? 12.550 17.451 7.116 1.00 66.69 93 THR A CA 1
ATOM 665 C C . THR A 1 93 ? 13.272 16.512 6.150 1.00 66.69 93 THR A C 1
ATOM 667 O O . THR A 1 93 ? 14.197 15.796 6.528 1.00 66.69 93 THR A O 1
ATOM 670 N N . THR A 1 94 ? 12.826 16.469 4.894 1.00 60.78 94 THR A N 1
ATOM 671 C CA . THR A 1 94 ? 13.557 15.776 3.821 1.00 60.78 94 THR A CA 1
ATOM 672 C C . THR A 1 94 ? 14.448 16.721 3.054 1.00 60.78 94 THR A C 1
ATOM 674 O O . THR A 1 94 ? 14.018 17.813 2.696 1.00 60.78 94 THR A O 1
ATOM 677 N N . SER A 1 95 ? 15.602 16.205 2.638 1.00 57.31 95 SER A N 1
ATOM 678 C CA . SER A 1 95 ? 16.314 16.671 1.451 1.00 57.31 95 SER A CA 1
ATOM 679 C C . SER A 1 95 ? 16.029 15.707 0.288 1.00 57.31 95 SER A C 1
ATOM 681 O O . SER A 1 95 ? 16.871 14.885 -0.046 1.00 57.31 95 SER A O 1
ATOM 683 N N . LEU A 1 96 ? 14.816 15.732 -0.286 1.00 54.41 96 LEU A N 1
ATOM 684 C CA . LEU A 1 96 ? 14.482 14.935 -1.493 1.00 54.41 96 LEU A CA 1
ATOM 685 C C . LEU A 1 96 ? 14.988 15.595 -2.784 1.00 54.41 96 LEU A C 1
ATOM 687 O O . LEU A 1 96 ? 15.093 14.957 -3.824 1.00 54.41 96 LEU A O 1
ATOM 691 N N . THR A 1 97 ? 15.321 16.883 -2.730 1.00 53.84 97 THR A N 1
ATOM 692 C CA . THR A 1 97 ? 15.735 17.665 -3.899 1.00 53.84 97 THR A CA 1
ATOM 693 C C . THR A 1 97 ? 17.080 17.237 -4.485 1.00 53.84 97 THR A C 1
ATOM 695 O O . THR A 1 97 ? 17.392 17.625 -5.605 1.00 53.84 97 THR A O 1
ATOM 698 N N . THR A 1 98 ? 17.878 16.429 -3.784 1.00 55.06 98 THR A N 1
ATOM 699 C CA . THR A 1 98 ? 19.220 16.031 -4.238 1.00 55.06 98 THR A CA 1
ATOM 700 C C . THR A 1 98 ? 19.249 14.783 -5.128 1.00 55.06 98 THR A C 1
ATOM 702 O O . THR A 1 98 ? 20.272 14.523 -5.761 1.00 55.06 98 THR A O 1
ATOM 705 N N . THR A 1 99 ? 18.160 14.012 -5.220 1.00 63.72 99 THR A N 1
ATOM 706 C CA . THR A 1 99 ? 18.167 12.713 -5.923 1.00 63.72 99 THR A CA 1
ATOM 707 C C . THR A 1 99 ? 17.333 12.688 -7.202 1.00 63.72 99 THR A C 1
ATOM 709 O O . THR A 1 99 ? 17.626 11.886 -8.084 1.00 63.72 99 THR A O 1
ATOM 712 N N . ALA A 1 100 ? 16.366 13.595 -7.378 1.00 73.19 100 ALA A N 1
ATOM 713 C CA . ALA A 1 100 ? 15.486 13.600 -8.555 1.00 73.19 100 ALA A CA 1
ATOM 714 C C . ALA A 1 100 ? 16.238 13.737 -9.895 1.00 73.19 100 ALA A C 1
ATOM 716 O O . ALA A 1 100 ? 15.823 13.170 -10.900 1.00 73.19 100 ALA A O 1
ATOM 717 N N . SER A 1 101 ? 17.360 14.463 -9.916 1.00 79.25 101 SER A N 1
ATOM 718 C CA . SER A 1 101 ? 18.199 14.653 -11.109 1.00 79.25 101 SER A CA 1
ATOM 719 C C . SER A 1 101 ? 19.400 13.708 -11.186 1.00 79.25 101 SER A C 1
ATOM 721 O O . SER A 1 101 ? 20.157 13.759 -12.155 1.00 79.25 101 SER A O 1
ATOM 723 N N . SER A 1 102 ? 19.621 12.883 -10.162 1.00 83.69 102 SER A N 1
ATOM 724 C CA . SER A 1 102 ? 20.759 11.966 -10.114 1.00 83.69 102 SER A CA 1
ATOM 725 C C . SER A 1 102 ? 20.397 10.635 -10.789 1.00 83.69 102 SER A C 1
ATOM 727 O O . SER A 1 102 ? 19.262 10.174 -10.652 1.00 83.69 102 SER A O 1
ATOM 729 N N . PRO A 1 103 ? 21.329 9.985 -11.507 1.00 84.44 103 PRO A N 1
ATOM 730 C CA . PRO A 1 103 ? 21.096 8.654 -12.061 1.00 84.44 103 PRO A CA 1
ATOM 731 C C . PRO A 1 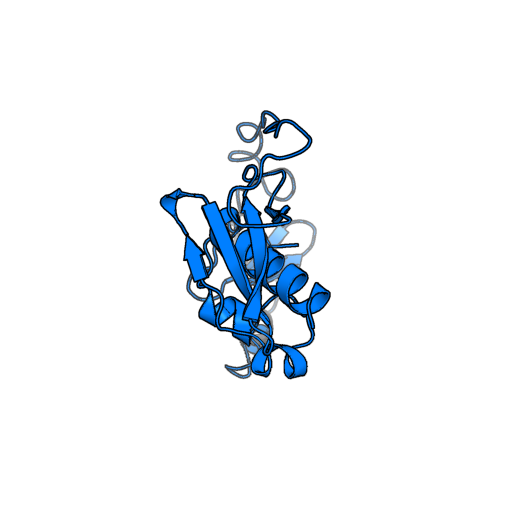103 ? 20.817 7.608 -10.977 1.00 84.44 103 PRO A C 1
ATOM 733 O O . PRO A 1 103 ? 21.437 7.624 -9.908 1.00 84.44 103 PRO A O 1
ATOM 736 N N . TRP A 1 104 ? 19.936 6.653 -11.270 1.00 84.50 104 TRP A N 1
ATOM 737 C CA . TRP A 1 104 ? 19.764 5.449 -10.451 1.00 84.50 104 TRP A CA 1
ATOM 738 C C . TRP A 1 104 ? 21.111 4.710 -10.277 1.00 84.50 104 TRP A C 1
ATOM 740 O O . TRP A 1 104 ? 21.880 4.638 -11.240 1.00 84.50 104 TRP A O 1
ATOM 750 N N . PRO A 1 105 ? 21.438 4.143 -9.094 1.00 83.69 105 PRO A N 1
ATOM 751 C CA . PRO A 1 105 ? 20.611 4.018 -7.882 1.00 83.69 105 PRO A CA 1
ATOM 752 C C . PRO A 1 105 ? 20.693 5.204 -6.922 1.00 83.69 105 PRO A C 1
ATOM 754 O O . PRO A 1 105 ? 19.966 5.236 -5.935 1.00 83.69 105 PRO A O 1
ATOM 757 N N . ALA A 1 106 ? 21.589 6.160 -7.173 1.00 82.50 106 ALA A N 1
ATOM 758 C CA . ALA A 1 106 ? 21.757 7.324 -6.305 1.00 82.50 106 ALA A CA 1
ATOM 759 C C . ALA A 1 106 ? 20.623 8.351 -6.469 1.00 82.50 106 ALA A C 1
ATOM 761 O O . ALA A 1 106 ? 20.478 9.250 -5.642 1.00 82.50 106 ALA A O 1
ATOM 762 N N . GLY A 1 107 ? 19.826 8.220 -7.528 1.00 81.19 107 GLY A N 1
ATOM 763 C CA . GLY A 1 107 ? 18.653 9.036 -7.763 1.00 81.19 107 GLY A CA 1
ATOM 764 C C . GLY A 1 107 ? 17.586 8.372 -8.617 1.00 81.19 107 GLY A C 1
ATOM 765 O O . GLY A 1 107 ? 17.523 7.148 -8.720 1.00 81.19 107 GLY A O 1
ATOM 766 N N . GLU A 1 108 ? 16.721 9.199 -9.190 1.00 82.44 108 GLU A N 1
ATOM 767 C CA . GLU A 1 108 ? 15.484 8.761 -9.848 1.00 82.44 108 GLU A CA 1
ATOM 768 C C . GLU A 1 108 ? 15.574 8.760 -11.379 1.00 82.44 108 GLU A C 1
ATOM 770 O O . GLU A 1 108 ? 14.656 8.297 -12.055 1.00 82.44 108 GLU A O 1
ATOM 775 N N . VAL A 1 109 ? 16.679 9.248 -11.955 1.00 84.00 109 VAL A N 1
ATOM 776 C CA . VAL A 1 109 ? 16.841 9.277 -13.412 1.00 84.00 109 VAL A CA 1
ATOM 777 C C . VAL A 1 109 ? 17.191 7.881 -13.920 1.00 84.00 109 VAL A C 1
ATOM 779 O O . VAL A 1 109 ? 18.272 7.347 -13.648 1.00 84.00 109 VAL A O 1
ATOM 782 N N . LEU A 1 110 ? 16.271 7.302 -14.691 1.00 81.81 110 LEU A N 1
ATOM 783 C CA . LEU A 1 110 ? 16.458 6.016 -15.351 1.00 81.81 110 LEU A CA 1
ATOM 784 C C . LEU A 1 110 ? 17.308 6.158 -16.624 1.00 81.81 110 LEU A C 1
ATOM 786 O O . LEU A 1 110 ? 17.164 7.142 -17.360 1.00 81.81 110 LEU A O 1
ATOM 790 N N . PRO A 1 111 ? 18.174 5.175 -16.925 1.00 77.56 111 PRO A N 1
ATOM 791 C CA . PRO A 1 111 ? 18.955 5.180 -18.154 1.00 77.56 111 PRO A CA 1
ATOM 792 C C . PRO A 1 111 ? 18.037 5.092 -19.384 1.00 77.56 111 PRO A C 1
ATOM 794 O O . PRO A 1 111 ? 17.161 4.238 -19.453 1.00 77.56 111 PRO A O 1
ATOM 797 N N . GLN A 1 112 ? 18.273 5.957 -20.373 1.00 80.00 112 GLN A N 1
ATOM 798 C CA . GLN A 1 112 ? 17.561 5.973 -21.667 1.00 80.00 112 GLN A CA 1
ATOM 799 C C . GLN A 1 112 ? 18.267 5.117 -22.739 1.00 80.00 112 GLN A C 1
ATOM 801 O O . GLN A 1 112 ? 17.988 5.226 -23.931 1.00 80.00 112 GLN A O 1
ATOM 806 N N . GLU A 1 113 ? 19.244 4.306 -22.331 1.00 82.62 113 GLU A N 1
ATOM 807 C CA . GLU A 1 113 ? 20.024 3.453 -23.225 1.00 82.62 113 GLU A CA 1
ATOM 808 C C . GLU A 1 113 ? 19.199 2.252 -23.706 1.00 82.62 113 GLU A C 1
ATOM 810 O O . GLU A 1 113 ? 18.330 1.741 -22.999 1.00 82.62 113 GLU A O 1
ATOM 815 N N . SER A 1 114 ? 19.511 1.752 -24.903 1.00 86.62 114 SER A N 1
ATOM 816 C CA . SER A 1 114 ? 18.960 0.482 -25.373 1.00 86.62 114 SER A CA 1
ATOM 817 C C . SER A 1 114 ? 19.396 -0.674 -24.474 1.00 86.62 114 SER A C 1
ATOM 819 O O . SER A 1 114 ? 20.478 -0.650 -23.881 1.00 86.62 114 SER A O 1
ATOM 821 N N . LEU A 1 115 ? 18.589 -1.733 -24.447 1.00 90.00 115 LEU A N 1
ATOM 822 C CA . LEU A 1 115 ? 18.919 -2.956 -23.730 1.00 90.00 115 LEU A CA 1
ATOM 823 C C . LEU A 1 115 ? 20.304 -3.500 -24.166 1.00 90.00 115 LEU A C 1
ATOM 825 O O . LEU A 1 115 ? 20.590 -3.520 -25.367 1.00 90.00 115 LEU A O 1
ATOM 829 N N . PRO A 1 116 ? 21.175 -3.940 -23.234 1.00 89.44 116 PRO A N 1
ATOM 830 C CA . PRO A 1 116 ? 22.488 -4.471 -23.590 1.00 89.44 116 PRO A CA 1
ATOM 831 C C . PRO A 1 116 ? 22.376 -5.691 -24.508 1.00 89.44 116 PRO A C 1
ATOM 833 O O . PRO A 1 116 ? 21.510 -6.538 -24.306 1.00 89.44 116 PRO A O 1
ATOM 836 N N . ALA A 1 117 ? 23.304 -5.836 -25.459 1.00 92.00 117 ALA A N 1
ATOM 837 C CA . ALA A 1 117 ? 23.286 -6.923 -26.446 1.00 92.00 117 ALA A CA 1
ATOM 838 C C . ALA A 1 117 ? 23.320 -8.337 -25.828 1.00 92.00 117 ALA A C 1
ATOM 840 O O . ALA A 1 117 ? 22.926 -9.304 -26.471 1.00 92.00 117 ALA A O 1
ATOM 841 N N . GLN A 1 118 ? 23.799 -8.470 -24.586 1.00 94.94 118 GLN A N 1
ATOM 842 C CA . GLN A 1 118 ? 23.817 -9.739 -23.856 1.00 94.94 118 GLN A CA 1
ATOM 843 C C . GLN A 1 118 ? 22.452 -10.124 -23.265 1.00 94.94 118 GLN A C 1
ATOM 845 O O . GLN A 1 118 ? 22.303 -11.248 -22.788 1.00 94.94 118 GLN A O 1
ATOM 850 N N . ILE A 1 119 ? 21.483 -9.206 -23.235 1.00 95.69 119 ILE A N 1
ATOM 851 C CA . ILE A 1 119 ? 20.166 -9.453 -22.657 1.00 95.69 119 ILE A CA 1
ATOM 852 C C . ILE A 1 119 ? 19.173 -9.756 -23.775 1.00 95.69 119 ILE A C 1
ATOM 854 O O . ILE A 1 119 ? 18.912 -8.943 -24.659 1.00 95.69 119 ILE A O 1
ATOM 858 N N . ASP A 1 120 ? 18.582 -10.940 -23.694 1.00 96.69 120 ASP A N 1
ATOM 859 C CA . ASP A 1 120 ? 17.479 -11.353 -24.549 1.00 96.69 120 ASP A CA 1
ATOM 860 C C . ASP A 1 120 ? 16.199 -10.607 -24.133 1.00 96.69 120 ASP A C 1
ATOM 862 O O . ASP A 1 120 ? 15.640 -10.841 -23.056 1.00 96.69 120 ASP A O 1
ATOM 866 N N . ALA A 1 121 ? 15.739 -9.697 -24.995 1.00 95.44 121 ALA A N 1
ATOM 867 C CA . ALA A 1 121 ? 14.557 -8.879 -24.743 1.00 95.44 121 ALA A CA 1
ATOM 868 C C . ALA A 1 121 ? 13.275 -9.715 -24.573 1.00 95.44 121 ALA A C 1
ATOM 870 O O . ALA A 1 121 ? 12.408 -9.346 -23.779 1.00 95.44 121 ALA A O 1
ATOM 871 N N . ALA A 1 122 ? 13.153 -10.847 -25.274 1.00 97.06 122 ALA A N 1
ATOM 872 C CA . ALA A 1 122 ? 11.978 -11.707 -25.181 1.00 97.06 122 ALA A CA 1
ATOM 873 C C . ALA A 1 122 ? 11.932 -12.420 -23.825 1.00 97.06 122 ALA A C 1
ATOM 875 O O . ALA A 1 122 ? 10.886 -12.439 -23.177 1.00 97.06 122 ALA A O 1
ATOM 876 N N . LYS A 1 123 ? 13.075 -12.926 -23.348 1.00 97.56 123 LYS A N 1
ATOM 877 C CA . LYS A 1 123 ? 13.173 -13.530 -22.009 1.00 97.56 123 LYS A CA 1
ATOM 878 C C . LYS A 1 123 ? 12.968 -12.512 -20.893 1.00 97.56 123 LYS A C 1
ATOM 880 O O . LYS A 1 123 ? 12.312 -12.825 -19.904 1.00 97.56 123 LYS A O 1
ATOM 885 N N . LEU A 1 124 ? 13.489 -11.294 -21.049 1.00 97.00 124 LEU A N 1
ATOM 886 C CA . LEU A 1 124 ? 13.259 -10.219 -20.082 1.00 97.00 124 LEU A CA 1
ATOM 887 C C . LEU A 1 124 ? 11.770 -9.873 -19.993 1.00 97.00 124 LEU A C 1
ATOM 889 O O . LEU A 1 124 ? 11.219 -9.812 -18.895 1.00 97.00 124 LEU A O 1
ATOM 893 N N . LYS A 1 125 ? 11.103 -9.716 -21.143 1.00 96.50 125 LYS A N 1
ATOM 894 C CA . LYS A 1 125 ? 9.657 -9.485 -21.188 1.00 96.50 125 LYS A CA 1
ATOM 895 C C . LYS A 1 125 ? 8.892 -10.633 -20.530 1.00 96.50 125 LYS A C 1
ATOM 897 O O . LYS A 1 125 ? 8.032 -10.371 -19.698 1.00 96.50 125 LYS A O 1
ATOM 902 N N . GLN A 1 126 ? 9.242 -11.880 -20.848 1.00 97.19 126 GLN A N 1
ATOM 903 C CA . GLN A 1 126 ? 8.620 -13.059 -20.247 1.00 97.19 126 GLN A CA 1
ATOM 904 C C . GLN A 1 126 ? 8.763 -13.060 -18.719 1.00 97.19 126 GLN A C 1
ATOM 906 O O . GLN A 1 126 ? 7.793 -13.353 -18.028 1.00 97.19 126 GLN A O 1
ATOM 911 N N . ALA A 1 127 ? 9.934 -12.709 -18.181 1.00 96.19 127 ALA A N 1
ATOM 912 C CA . ALA A 1 127 ? 10.145 -12.634 -16.737 1.00 96.19 127 ALA A CA 1
ATOM 913 C C . ALA A 1 127 ? 9.250 -11.572 -16.077 1.00 96.19 127 ALA A C 1
ATOM 915 O O . ALA A 1 127 ? 8.637 -11.840 -15.046 1.00 96.19 127 ALA A O 1
ATOM 916 N N . VAL A 1 128 ? 9.136 -10.390 -16.692 1.00 96.44 128 VAL A N 1
ATOM 917 C CA . VAL A 1 128 ? 8.250 -9.321 -16.206 1.00 96.44 128 VAL A CA 1
ATOM 918 C C . VAL A 1 128 ? 6.780 -9.728 -16.303 1.00 96.44 128 VAL A C 1
ATOM 920 O O . VAL A 1 128 ? 6.023 -9.461 -15.378 1.00 96.44 128 VAL A O 1
ATOM 923 N N . ASP A 1 129 ? 6.366 -10.383 -17.387 1.00 95.31 129 ASP A N 1
ATOM 924 C CA . ASP A 1 129 ? 4.996 -10.885 -17.532 1.00 95.31 129 ASP A CA 1
ATOM 925 C C . ASP A 1 129 ? 4.681 -11.945 -16.472 1.00 95.31 129 ASP A C 1
ATOM 927 O O . ASP A 1 129 ? 3.685 -11.824 -15.766 1.00 95.31 129 ASP A O 1
ATOM 931 N N . THR A 1 130 ? 5.590 -12.903 -16.280 1.00 95.19 130 THR A N 1
ATOM 932 C CA . THR A 1 130 ? 5.445 -13.980 -15.289 1.00 95.19 130 THR A CA 1
ATOM 933 C C . THR A 1 130 ? 5.299 -13.430 -13.872 1.00 95.19 130 THR A C 1
ATOM 935 O O . THR A 1 130 ? 4.533 -13.970 -13.083 1.00 95.19 130 THR A O 1
ATOM 938 N N . ALA A 1 131 ? 5.984 -12.331 -13.536 1.00 94.12 131 ALA A N 1
ATOM 939 C CA . ALA A 1 131 ? 5.869 -11.707 -12.218 1.00 94.12 131 ALA A CA 1
ATOM 940 C C . ALA A 1 131 ? 4.458 -11.174 -11.911 1.00 94.12 131 ALA A C 1
ATOM 942 O O . ALA A 1 131 ? 4.128 -10.979 -10.746 1.00 94.12 131 ALA A O 1
ATOM 943 N N . PHE A 1 132 ? 3.627 -10.937 -12.928 1.00 93.50 132 PHE A N 1
ATOM 944 C CA . PHE A 1 132 ? 2.236 -10.493 -12.786 1.00 93.50 132 PHE A CA 1
ATOM 945 C C . PHE A 1 132 ? 1.232 -11.610 -13.107 1.00 93.50 132 PHE A C 1
ATOM 947 O O . PHE A 1 132 ? 0.029 -11.354 -13.169 1.00 93.50 132 PHE A O 1
ATOM 954 N N . GLU A 1 133 ? 1.717 -12.839 -13.300 1.00 93.19 133 GLU A N 1
ATOM 955 C CA . GLU A 1 133 ? 0.903 -14.015 -13.563 1.00 93.19 133 GLU A CA 1
ATOM 956 C C . GLU A 1 133 ? 0.900 -14.996 -12.376 1.00 93.19 133 GLU A C 1
ATOM 958 O O . GLU A 1 133 ? 1.917 -15.179 -11.704 1.00 93.19 133 GLU A O 1
ATOM 963 N N . PRO A 1 134 ? -0.235 -15.675 -12.120 1.00 89.06 134 PRO A N 1
ATOM 964 C CA . PRO A 1 134 ? -1.547 -15.431 -12.729 1.00 89.06 134 PRO A CA 1
ATOM 965 C C . PRO A 1 134 ? -2.104 -14.060 -12.307 1.00 89.06 134 PRO A C 1
ATOM 967 O O . PRO A 1 134 ? -1.570 -13.431 -11.404 1.00 89.06 134 PRO A O 1
ATOM 970 N N . ALA A 1 135 ? -3.217 -13.605 -12.892 1.00 76.75 135 ALA A N 1
ATOM 971 C CA . ALA A 1 135 ? -3.820 -12.310 -12.534 1.00 76.75 135 ALA A CA 1
ATOM 972 C C . ALA A 1 135 ? -4.110 -12.139 -11.019 1.00 76.75 135 ALA A C 1
ATOM 974 O O . ALA A 1 135 ? -4.230 -11.017 -10.538 1.00 76.75 135 ALA A O 1
ATOM 975 N N . GLY A 1 136 ? -4.195 -13.241 -10.262 1.00 75.56 136 GLY A N 1
ATOM 976 C CA . GLY A 1 136 ? -4.307 -13.253 -8.799 1.00 75.56 136 GLY A CA 1
ATOM 977 C C . GLY A 1 136 ? -2.978 -13.231 -8.026 1.00 75.56 136 GLY A C 1
ATOM 978 O O . GLY A 1 136 ? -3.003 -13.452 -6.822 1.00 75.56 136 GLY A O 1
ATOM 979 N N . ALA A 1 137 ? -1.828 -13.010 -8.674 1.00 76.19 137 ALA A N 1
ATOM 980 C CA . ALA A 1 137 ? -0.513 -12.951 -8.022 1.00 76.19 137 ALA A CA 1
ATOM 981 C C . ALA A 1 137 ? -0.339 -11.713 -7.122 1.00 76.19 137 ALA A C 1
ATOM 983 O O . 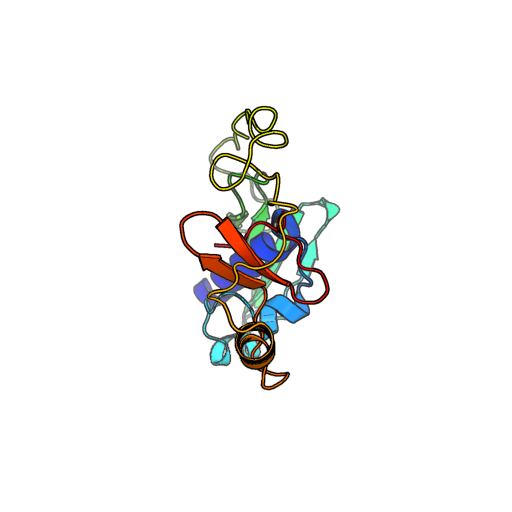ALA A 1 137 ? 0.534 -11.704 -6.260 1.00 76.19 137 ALA A O 1
ATOM 984 N N . MET A 1 138 ? -1.179 -10.683 -7.305 1.00 83.00 138 MET A N 1
ATOM 985 C CA . MET A 1 138 ? -1.215 -9.451 -6.499 1.00 83.00 138 MET A CA 1
ATOM 986 C C . MET A 1 138 ? 0.143 -8.738 -6.371 1.00 83.00 138 MET A C 1
ATOM 988 O O . MET A 1 138 ? 0.411 -8.056 -5.384 1.00 83.00 138 MET A O 1
ATOM 992 N N . THR A 1 139 ? 0.999 -8.870 -7.386 1.00 89.38 139 THR A N 1
ATOM 993 C CA . THR A 1 139 ? 2.293 -8.187 -7.463 1.00 89.38 139 THR A CA 1
ATOM 994 C C . THR A 1 139 ? 2.092 -6.684 -7.626 1.00 89.38 139 THR A C 1
ATOM 996 O O . THR A 1 139 ? 1.640 -6.234 -8.676 1.00 89.38 139 THR A O 1
ATOM 999 N N . SER A 1 140 ? 2.462 -5.893 -6.615 1.00 89.00 140 SER A N 1
ATOM 1000 C CA . SER A 1 140 ? 2.362 -4.425 -6.672 1.00 89.00 140 SER A CA 1
ATOM 1001 C C . SER A 1 140 ? 3.394 -3.795 -7.611 1.00 89.00 140 SER A C 1
ATOM 1003 O O . SER A 1 140 ? 3.078 -2.864 -8.351 1.00 89.00 140 SER A O 1
ATOM 1005 N N . ALA A 1 141 ? 4.631 -4.297 -7.595 1.00 92.88 141 ALA A N 1
ATOM 1006 C CA . ALA A 1 141 ? 5.727 -3.808 -8.425 1.00 92.88 141 ALA A CA 1
ATOM 1007 C C . ALA A 1 141 ? 6.762 -4.912 -8.673 1.00 92.88 141 ALA A C 1
ATOM 1009 O O . ALA A 1 141 ? 7.023 -5.739 -7.798 1.00 92.88 141 ALA A O 1
ATOM 1010 N N . PHE A 1 142 ? 7.386 -4.893 -9.849 1.00 94.88 142 PHE A N 1
ATOM 1011 C CA . PHE A 1 142 ? 8.521 -5.747 -10.181 1.00 94.88 142 PHE A CA 1
ATOM 1012 C C . PHE A 1 142 ? 9.565 -4.932 -10.939 1.00 94.88 142 PHE A C 1
ATOM 1014 O O . PHE A 1 142 ? 9.252 -4.313 -11.956 1.00 94.88 142 PHE A O 1
ATOM 1021 N N . VAL A 1 143 ? 10.804 -4.941 -10.450 1.00 93.81 143 VAL A N 1
ATOM 1022 C CA . VAL A 1 143 ? 11.918 -4.175 -11.020 1.00 93.81 143 VAL A CA 1
ATOM 1023 C C . VAL A 1 143 ? 13.092 -5.117 -11.250 1.00 93.81 143 VAL A C 1
ATOM 1025 O O . VAL A 1 143 ? 13.513 -5.835 -10.343 1.00 93.81 143 VAL A O 1
ATOM 1028 N N . VAL A 1 144 ? 13.639 -5.105 -12.464 1.00 94.06 144 VAL A N 1
ATOM 1029 C CA . VAL A 1 144 ? 14.802 -5.904 -12.853 1.00 94.06 144 VAL A CA 1
ATOM 1030 C C . VAL A 1 144 ? 16.006 -4.989 -12.991 1.00 94.06 144 VAL A C 1
ATOM 1032 O O . VAL A 1 144 ? 15.989 -4.031 -13.767 1.00 94.06 144 VAL A O 1
ATOM 1035 N N . THR A 1 145 ? 17.079 -5.318 -12.273 1.00 92.75 145 THR A N 1
ATOM 1036 C CA . THR A 1 145 ? 18.352 -4.602 -12.369 1.00 92.75 145 THR A CA 1
ATOM 1037 C C . THR A 1 145 ? 19.444 -5.485 -12.960 1.00 92.75 145 THR A C 1
ATOM 1039 O O . THR A 1 145 ? 19.490 -6.694 -12.735 1.00 92.75 145 THR A O 1
ATOM 1042 N N . TRP A 1 146 ? 20.350 -4.878 -13.720 1.00 91.19 146 TRP A N 1
ATOM 1043 C CA . TRP A 1 146 ? 21.548 -5.530 -14.229 1.00 91.19 146 TRP A CA 1
ATOM 1044 C C . TRP A 1 146 ? 22.722 -4.560 -14.192 1.00 91.19 146 TRP A C 1
ATOM 1046 O O . TRP A 1 146 ? 22.642 -3.454 -14.721 1.00 91.19 146 TRP A O 1
ATOM 1056 N N . ARG A 1 147 ? 23.815 -4.976 -13.538 1.00 89.38 147 ARG A N 1
ATOM 1057 C CA . ARG A 1 147 ? 25.053 -4.187 -13.381 1.00 89.38 147 ARG A CA 1
ATOM 1058 C C . ARG A 1 147 ? 24.808 -2.736 -12.946 1.00 89.38 147 ARG A C 1
ATOM 1060 O O . ARG A 1 147 ? 25.392 -1.807 -13.493 1.00 89.38 147 ARG A O 1
ATOM 1067 N N . GLY A 1 148 ? 23.939 -2.553 -11.953 1.00 85.94 148 GLY A N 1
ATOM 1068 C CA . GLY A 1 148 ? 23.669 -1.231 -11.392 1.00 85.94 148 GLY A CA 1
ATOM 1069 C C . GLY A 1 148 ? 22.775 -0.339 -12.261 1.00 85.94 148 GLY A C 1
ATOM 1070 O O . GLY A 1 148 ? 22.786 0.869 -12.067 1.00 85.94 148 GLY A O 1
ATOM 1071 N N . LYS A 1 149 ? 22.001 -0.906 -13.193 1.00 86.56 149 LYS A N 1
ATOM 1072 C CA . LYS A 1 149 ? 20.979 -0.193 -13.975 1.00 86.56 149 LYS A CA 1
ATOM 1073 C C . LYS A 1 149 ? 19.643 -0.923 -13.892 1.00 86.56 149 LYS A C 1
ATOM 1075 O O . LYS A 1 149 ? 19.632 -2.153 -13.904 1.00 86.56 149 LYS A O 1
ATOM 1080 N N . ILE A 1 150 ? 18.532 -0.191 -13.862 1.00 91.12 150 ILE A N 1
ATOM 1081 C CA . ILE A 1 150 ? 17.206 -0.767 -14.127 1.00 91.12 150 ILE A CA 1
ATOM 1082 C C . ILE A 1 150 ? 17.114 -1.054 -15.627 1.00 91.12 150 ILE A C 1
ATOM 1084 O O . ILE A 1 150 ? 17.426 -0.189 -16.442 1.00 91.12 150 ILE A O 1
ATOM 1088 N N . ILE A 1 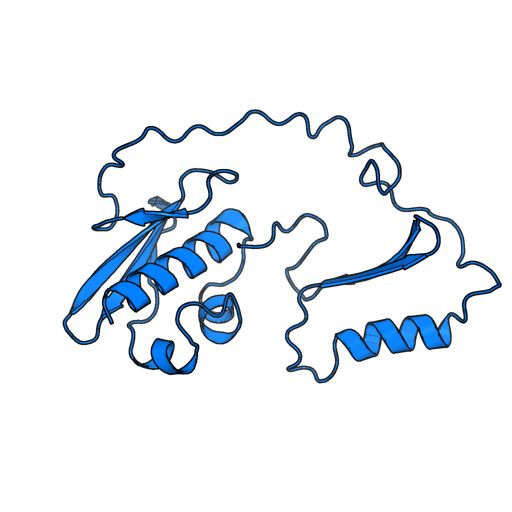151 ? 16.724 -2.278 -15.979 1.00 92.19 151 ILE A N 1
ATOM 1089 C CA . ILE A 1 151 ? 16.573 -2.726 -17.374 1.00 92.19 151 ILE A CA 1
ATOM 1090 C C . ILE A 1 151 ? 15.128 -3.085 -17.734 1.00 92.19 151 ILE A C 1
ATOM 1092 O O . ILE A 1 151 ? 14.808 -3.206 -18.913 1.00 92.19 151 ILE A O 1
ATOM 1096 N N . ALA A 1 152 ? 14.262 -3.258 -16.735 1.00 93.00 152 ALA A N 1
ATOM 1097 C CA . ALA A 1 152 ? 12.819 -3.358 -16.899 1.00 93.00 152 ALA A CA 1
ATOM 1098 C C . ALA A 1 152 ? 12.118 -3.078 -15.569 1.00 93.00 152 ALA A C 1
ATOM 1100 O O . ALA A 1 152 ? 12.640 -3.405 -14.502 1.00 93.00 152 ALA A O 1
ATOM 1101 N N . GLU A 1 153 ? 10.910 -2.540 -15.644 1.00 93.44 153 GLU A N 1
ATOM 1102 C CA . GLU A 1 153 ? 10.028 -2.368 -14.498 1.00 93.44 153 GLU A CA 1
ATOM 1103 C C . GLU A 1 153 ? 8.565 -2.458 -14.931 1.00 93.44 153 GLU A C 1
ATOM 1105 O O . GLU A 1 153 ? 8.215 -2.178 -16.082 1.00 93.44 153 GLU A O 1
ATOM 1110 N N . ARG A 1 154 ? 7.706 -2.877 -14.006 1.00 94.62 154 ARG A N 1
ATOM 1111 C CA . ARG A 1 154 ? 6.253 -2.831 -14.153 1.00 94.62 154 ARG A CA 1
ATOM 1112 C C . ARG A 1 154 ? 5.622 -2.608 -12.786 1.00 94.62 154 ARG A C 1
ATOM 1114 O O . ARG A 1 154 ? 6.081 -3.159 -11.787 1.00 94.62 154 ARG A O 1
ATOM 1121 N N . TYR A 1 155 ? 4.541 -1.841 -12.783 1.00 93.31 155 TYR A N 1
ATOM 1122 C CA . TYR A 1 155 ? 3.755 -1.506 -11.605 1.00 93.31 155 TYR A CA 1
ATOM 1123 C C . TYR A 1 155 ? 2.299 -1.909 -11.836 1.00 93.31 155 TYR A C 1
ATOM 1125 O O . TYR A 1 155 ? 1.800 -1.829 -12.963 1.00 93.31 155 TYR A O 1
ATOM 1133 N N . ALA A 1 156 ? 1.628 -2.371 -10.783 1.00 89.88 156 ALA A N 1
ATOM 1134 C CA . ALA A 1 156 ? 0.198 -2.649 -10.819 1.00 89.88 156 ALA A CA 1
ATOM 1135 C C . ALA A 1 156 ? -0.615 -1.351 -10.999 1.00 89.88 156 ALA A C 1
ATOM 1137 O O . ALA A 1 156 ? -0.120 -0.263 -10.690 1.00 89.88 156 ALA A O 1
ATOM 1138 N N . PRO A 1 157 ? -1.876 -1.432 -11.465 1.00 87.19 157 PRO A N 1
ATOM 1139 C CA . PRO A 1 157 ? -2.754 -0.268 -11.529 1.00 87.19 157 PRO A CA 1
ATOM 1140 C C . PRO A 1 157 ? -2.821 0.474 -10.186 1.00 87.19 157 PRO A C 1
ATOM 1142 O O . PRO A 1 157 ? -3.080 -0.133 -9.151 1.00 87.19 157 PRO A O 1
ATOM 1145 N N . GLY A 1 158 ? -2.587 1.788 -10.208 1.00 85.06 158 GLY A N 1
ATOM 1146 C CA . GLY A 1 158 ? -2.576 2.632 -9.005 1.00 85.06 158 GLY A CA 1
ATOM 1147 C C . GLY A 1 158 ? -1.251 2.659 -8.231 1.00 85.06 158 GLY A C 1
ATOM 1148 O O . GLY A 1 158 ? -1.139 3.434 -7.286 1.00 85.06 158 GLY A O 1
ATOM 1149 N N . ILE A 1 159 ? -0.244 1.879 -8.641 1.00 90.00 159 ILE A N 1
ATOM 1150 C CA . ILE A 1 159 ? 1.106 1.898 -8.065 1.00 90.00 159 ILE A CA 1
ATOM 1151 C C . ILE A 1 159 ? 2.048 2.677 -8.984 1.00 90.00 159 ILE A C 1
ATOM 1153 O O . ILE A 1 159 ? 2.023 2.518 -10.206 1.00 90.00 159 ILE A O 1
ATOM 1157 N N . THR A 1 160 ? 2.904 3.508 -8.396 1.00 90.12 160 THR A N 1
ATOM 1158 C CA . THR A 1 160 ? 3.969 4.235 -9.094 1.00 90.12 160 THR A CA 1
ATOM 1159 C C . THR A 1 160 ? 5.325 3.934 -8.446 1.00 90.12 160 THR A C 1
ATOM 1161 O O . THR A 1 160 ? 5.360 3.446 -7.312 1.00 90.12 160 THR A O 1
ATOM 1164 N N . PRO A 1 161 ? 6.457 4.261 -9.102 1.00 86.94 161 PRO A N 1
ATOM 1165 C CA . PRO A 1 161 ? 7.775 4.171 -8.468 1.00 86.94 161 PRO A CA 1
ATOM 1166 C C . PRO A 1 161 ? 7.887 4.980 -7.163 1.00 86.94 161 PRO A C 1
ATOM 1168 O O . PRO A 1 161 ? 8.742 4.698 -6.329 1.00 86.94 161 PRO A O 1
ATOM 1171 N N . GLN A 1 162 ? 7.029 5.991 -6.985 1.00 85.62 162 GLN A N 1
ATOM 1172 C CA . GLN A 1 162 ? 6.996 6.869 -5.818 1.00 85.62 162 GLN A CA 1
ATOM 1173 C C . GLN A 1 162 ? 5.987 6.428 -4.751 1.00 85.62 162 GLN A C 1
ATOM 1175 O O . GLN A 1 162 ? 5.942 7.058 -3.695 1.00 85.62 162 GLN A O 1
ATOM 1180 N N . THR A 1 163 ? 5.181 5.385 -4.985 1.00 88.50 163 THR A N 1
ATOM 1181 C CA . THR A 1 163 ? 4.268 4.845 -3.969 1.00 88.50 163 THR A CA 1
ATOM 1182 C C . THR A 1 163 ? 5.089 4.282 -2.805 1.00 88.50 163 THR A C 1
ATOM 1184 O O . THR A 1 163 ? 5.791 3.284 -2.987 1.00 88.50 163 THR A O 1
ATOM 1187 N N . PRO A 1 164 ? 5.023 4.868 -1.594 1.00 86.19 164 PRO A N 1
ATOM 1188 C CA . PRO A 1 164 ? 5.710 4.295 -0.448 1.00 86.19 164 PRO A CA 1
ATOM 1189 C C . PRO A 1 164 ? 5.047 2.970 -0.074 1.00 86.19 164 PRO A C 1
ATOM 1191 O O . PRO A 1 164 ? 3.820 2.881 -0.048 1.00 86.19 164 PRO A O 1
ATOM 1194 N N . LEU A 1 165 ? 5.839 1.952 0.249 1.00 80.38 165 LEU A N 1
ATOM 1195 C CA . LEU A 1 165 ? 5.293 0.689 0.737 1.00 80.38 165 LEU A CA 1
ATOM 1196 C C . LEU A 1 165 ? 4.853 0.840 2.193 1.00 80.38 165 LEU A C 1
ATOM 1198 O O . LEU A 1 165 ? 5.613 1.321 3.039 1.00 80.38 165 LEU A O 1
ATOM 1202 N N . GLU A 1 166 ? 3.627 0.420 2.483 1.00 67.81 166 GLU A N 1
ATOM 1203 C CA . GLU A 1 166 ? 3.108 0.341 3.835 1.00 67.81 166 GLU A CA 1
ATOM 1204 C C . GLU A 1 166 ? 3.810 -0.802 4.584 1.00 67.81 166 GLU A C 1
ATOM 1206 O O . GLU A 1 166 ? 3.564 -1.983 4.353 1.00 67.81 166 GLU A O 1
ATOM 1211 N N . SER A 1 167 ? 4.734 -0.459 5.483 1.00 56.81 167 SER A N 1
ATOM 1212 C CA . SER A 1 167 ? 5.214 -1.383 6.520 1.00 56.81 167 SER A CA 1
ATOM 1213 C C . SER A 1 167 ? 4.360 -1.237 7.746 1.00 56.81 167 SER A C 1
ATOM 1215 O O . SER A 1 167 ? 3.990 -0.095 8.085 1.00 56.81 167 SER A O 1
#